Protein AF-A0A3L7DX73-F1 (afdb_monomer)

Foldseek 3Di:
DDPDPDPPPPPPVPPPPPDPDDPPPPPPPPDDDPDDDPDDPPPPPVPCCVVPQQDKDKDWADDPPDPDIDIDIDGNVVVVVVVVVVVVVVVVVVVVVVVVVVPDDDD

Sequence (107 aa):
MNSRLNIATAAIFCLVLAGCASNQGSNEVAADNAAESTAAAAEQVAVNDRDDPNAIRCKRYAQTGSRLGKKVCKTNAQWDELARAAKEATDTIQREALQGRGEVGGS

Radius of gyration: 31.51 Å; Cα contacts (8 Å, |Δi|>4): 43; chains: 1; bounding box: 87×19×88 Å

Solvent-accessible surface area (backbone atoms only — not comparable to full-atom values): 7507 Å² total; per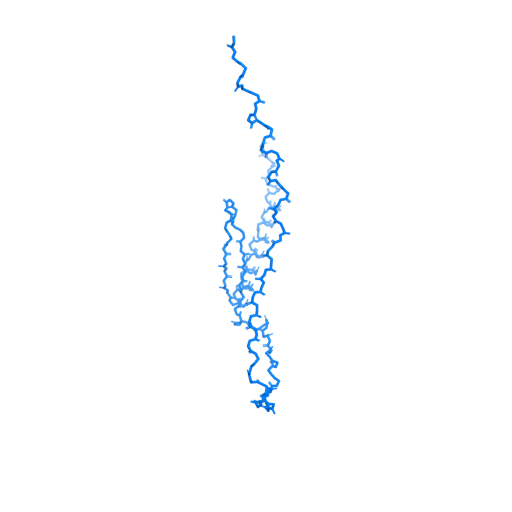-residue (Å²): 141,84,94,79,89,80,72,79,77,73,71,72,79,74,76,84,80,84,85,89,85,83,87,77,80,84,76,81,75,78,85,77,84,94,72,89,81,96,73,79,87,66,85,73,74,71,72,73,55,80,80,38,53,76,39,76,47,72,49,77,42,81,41,90,99,49,97,61,65,49,77,48,72,41,30,42,51,58,50,52,50,52,52,51,53,53,48,54,54,49,54,49,54,54,53,50,58,62,57,62,72,72,76,82,84,85,131

Secondary structure (DSSP, 8-state):
----SSSTTSSSTTSSS-----------------SS--S----------TT-TT-EEEEEEPPTT-SSPEEEEEEHHHHHHHHHHHHHHHHHHHHHHHHGGGS----

Nearest PDB structures (foldseek):
  5dym-assembly1_A-2  TM=4.399E-01  e=3.291E+00  Clostridioides difficile R20291
  2dqr-assembly1_B  TM=4.682E-01  e=6.839E+00  Bacillus subtilis

Mean predicted aligned error: 20.06 Å

Organism: NCBI:txid2283635

Structure (mmCIF, N/CA/C/O backbone):
data_AF-A0A3L7DX73-F1
#
_entry.id   AF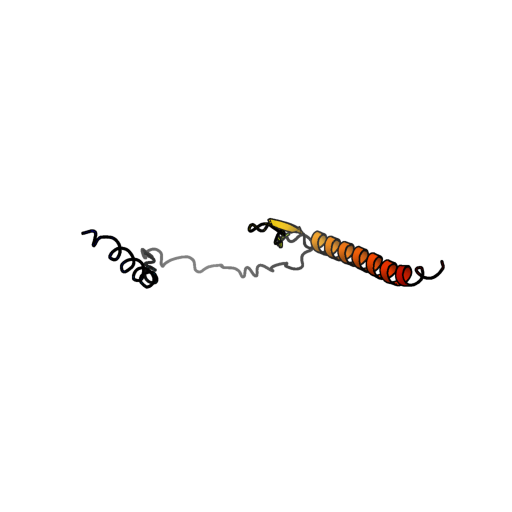-A0A3L7DX73-F1
#
loop_
_atom_site.group_PDB
_atom_site.id
_atom_site.type_symbol
_atom_site.label_atom_id
_atom_site.label_alt_id
_atom_site.label_comp_id
_atom_site.label_asym_id
_atom_site.label_entity_id
_atom_site.label_seq_id
_atom_site.pdbx_PDB_ins_code
_atom_site.Cartn_x
_atom_site.Cartn_y
_atom_site.Cartn_z
_atom_site.occupancy
_atom_site.B_iso_or_equiv
_atom_site.auth_seq_id
_atom_site.auth_comp_id
_atom_site.auth_asym_id
_atom_site.auth_atom_id
_atom_site.pdbx_PDB_model_num
ATOM 1 N N . MET A 1 1 ? -69.187 -3.315 -22.519 1.00 51.94 1 MET A N 1
ATOM 2 C CA . MET A 1 1 ? -67.966 -3.524 -23.331 1.00 51.94 1 MET A CA 1
ATOM 3 C C . MET A 1 1 ? -66.799 -2.877 -22.617 1.00 51.94 1 MET A C 1
ATOM 5 O O . MET A 1 1 ? -67.004 -1.770 -22.153 1.00 51.94 1 MET A O 1
ATOM 9 N N . ASN A 1 2 ? -65.657 -3.568 -22.498 1.00 43.88 2 ASN A N 1
ATOM 10 C CA . ASN A 1 2 ? -64.288 -3.014 -22.506 1.00 43.88 2 ASN A CA 1
ATOM 11 C C . ASN A 1 2 ? -63.268 -4.169 -22.396 1.00 43.88 2 ASN A C 1
ATOM 13 O O . ASN A 1 2 ? -62.509 -4.298 -21.441 1.00 43.88 2 ASN A O 1
ATOM 17 N N . SER A 1 3 ? -63.279 -5.036 -23.412 1.00 52.88 3 SER A N 1
ATOM 18 C CA . SER A 1 3 ? -62.342 -6.147 -23.619 1.00 52.88 3 SER A CA 1
ATOM 19 C C . SER A 1 3 ? -61.058 -5.650 -24.298 1.00 52.88 3 SER A C 1
ATOM 21 O O . SER A 1 3 ? -60.880 -5.851 -25.500 1.00 52.88 3 SER A O 1
ATOM 23 N N . ARG A 1 4 ? -60.194 -4.918 -23.579 1.00 54.12 4 ARG A N 1
ATOM 24 C CA . ARG A 1 4 ? -58.984 -4.302 -24.179 1.00 54.12 4 ARG A CA 1
ATOM 25 C C . ARG A 1 4 ? -57.728 -4.272 -23.286 1.00 54.12 4 ARG A C 1
ATOM 27 O O . ARG A 1 4 ? -56.772 -3.609 -23.664 1.00 54.12 4 ARG A O 1
ATOM 34 N N . LEU A 1 5 ? -57.674 -4.982 -22.153 1.00 52.88 5 LEU A N 1
ATOM 35 C CA . LEU A 1 5 ? -56.542 -4.852 -21.211 1.00 52.88 5 LEU A CA 1
ATOM 36 C C . LEU A 1 5 ? -55.838 -6.166 -20.818 1.00 52.88 5 LEU A C 1
ATOM 38 O O . LEU A 1 5 ? -55.301 -6.253 -19.726 1.00 52.88 5 LEU A O 1
ATOM 42 N N . ASN A 1 6 ? -55.823 -7.181 -21.695 1.00 53.00 6 ASN A N 1
ATOM 43 C CA . ASN A 1 6 ? -55.172 -8.483 -21.430 1.00 53.00 6 ASN A CA 1
ATOM 44 C C . ASN A 1 6 ? -54.301 -9.022 -22.589 1.00 53.00 6 ASN A C 1
ATOM 46 O O . ASN A 1 6 ? -53.967 -10.200 -22.605 1.00 53.00 6 ASN A O 1
ATOM 50 N N . ILE A 1 7 ? -53.934 -8.192 -23.576 1.00 56.09 7 ILE A N 1
ATOM 51 C CA . ILE A 1 7 ? -53.143 -8.640 -24.749 1.00 56.09 7 ILE A CA 1
ATOM 52 C C . ILE A 1 7 ? -51.671 -8.179 -24.671 1.00 56.09 7 ILE A C 1
ATOM 54 O O . ILE A 1 7 ? -50.801 -8.775 -25.295 1.00 56.09 7 ILE A O 1
ATOM 58 N N . ALA A 1 8 ? -51.346 -7.167 -23.857 1.00 50.38 8 ALA A N 1
ATOM 59 C CA . ALA A 1 8 ? -49.999 -6.582 -23.822 1.00 50.38 8 ALA A CA 1
ATOM 60 C C . ALA A 1 8 ? -48.983 -7.331 -22.931 1.00 50.38 8 ALA A C 1
ATOM 62 O O . ALA A 1 8 ? -47.784 -7.094 -23.044 1.00 50.38 8 ALA A O 1
ATOM 63 N N . THR A 1 9 ? -49.421 -8.245 -22.061 1.00 55.06 9 THR A N 1
ATOM 64 C CA . THR A 1 9 ? -48.538 -8.940 -21.104 1.00 55.06 9 THR A CA 1
ATOM 65 C C . THR A 1 9 ? -47.917 -10.232 -21.642 1.00 55.06 9 THR A C 1
ATOM 67 O O . THR A 1 9 ? -46.985 -10.748 -21.033 1.00 55.06 9 THR A O 1
ATOM 70 N N . ALA A 1 10 ? -48.356 -10.733 -22.802 1.00 52.22 10 ALA A N 1
ATOM 71 C CA . ALA A 1 10 ? -47.841 -11.979 -23.382 1.00 52.22 10 ALA A CA 1
ATOM 72 C C . ALA A 1 10 ? -46.637 -11.794 -24.332 1.00 52.22 10 ALA A C 1
ATOM 74 O O . ALA A 1 10 ? -45.953 -12.764 -24.640 1.00 52.22 10 ALA A O 1
ATOM 75 N N . ALA A 1 11 ? -46.336 -10.570 -24.782 1.00 54.94 11 ALA A N 1
ATOM 76 C CA . ALA A 1 11 ? -45.279 -10.323 -25.775 1.00 54.94 11 ALA A CA 1
ATOM 77 C C . ALA A 1 11 ? -43.889 -10.027 -25.173 1.00 54.94 11 ALA A C 1
ATOM 79 O O . ALA A 1 11 ? -42.892 -10.029 -25.889 1.00 54.94 11 ALA A O 1
ATOM 80 N N . ILE A 1 12 ? -43.796 -9.786 -23.862 1.00 57.50 12 ILE A N 1
ATOM 81 C CA . ILE A 1 12 ? -42.543 -9.351 -23.214 1.00 57.50 12 ILE A CA 1
ATOM 82 C C . ILE A 1 12 ? -41.695 -10.547 -22.731 1.00 57.50 12 ILE A C 1
ATOM 84 O O . ILE A 1 12 ? -40.506 -10.403 -22.466 1.00 57.50 12 ILE A O 1
ATOM 88 N N . PHE A 1 13 ? -42.254 -11.762 -22.706 1.00 52.62 13 PHE A N 1
ATOM 89 C CA . PHE A 1 13 ? -41.556 -12.957 -22.211 1.00 52.62 13 PHE A CA 1
ATOM 90 C C . PHE A 1 13 ? -40.695 -13.689 -23.269 1.00 52.62 13 PHE A C 1
ATOM 92 O O . PHE A 1 13 ? -39.977 -14.624 -22.931 1.00 52.62 13 PHE A O 1
ATOM 99 N N . CYS A 1 14 ? -40.695 -13.258 -24.538 1.00 54.41 14 CYS A N 1
ATOM 100 C CA . CYS A 1 14 ? -39.943 -13.918 -25.623 1.00 54.41 14 CYS A CA 1
ATOM 101 C C . CYS A 1 14 ? -38.615 -13.241 -26.025 1.00 54.41 14 CYS A C 1
ATOM 103 O O . CYS A 1 14 ? -37.961 -13.710 -26.951 1.00 54.41 14 CYS A O 1
ATOM 105 N N . LEU A 1 15 ? -38.172 -12.178 -25.344 1.00 54.84 15 LEU A N 1
ATOM 106 C CA . LEU A 1 15 ? -36.960 -11.420 -25.718 1.00 54.84 15 LEU A CA 1
ATOM 107 C C . LEU A 1 15 ? -35.672 -11.823 -24.968 1.00 54.84 15 LEU A C 1
ATOM 109 O O . LEU A 1 15 ? -34.654 -11.153 -25.104 1.00 54.84 15 LEU A O 1
ATOM 113 N N . VAL A 1 16 ? -35.678 -12.919 -24.199 1.00 60.94 16 VAL A N 1
ATOM 114 C CA . VAL A 1 16 ? -34.554 -13.300 -23.308 1.00 60.94 16 VAL A CA 1
ATOM 115 C C . VAL A 1 16 ? -33.648 -14.414 -23.882 1.00 60.94 16 VAL A C 1
ATOM 117 O O . VAL A 1 16 ? -32.687 -14.815 -23.239 1.00 60.94 16 VAL A O 1
ATOM 120 N N . LEU A 1 17 ? -33.869 -14.895 -25.115 1.00 59.94 17 LEU A N 1
ATOM 121 C CA . LEU A 1 17 ? -33.126 -16.048 -25.675 1.00 59.94 17 LEU A CA 1
ATOM 122 C C . LEU A 1 17 ? -32.321 -15.784 -26.966 1.00 59.94 17 LEU A C 1
ATOM 124 O O . LEU A 1 17 ? -31.799 -16.728 -27.551 1.00 59.94 17 LEU A O 1
ATOM 128 N N . ALA A 1 18 ? -32.150 -14.533 -27.406 1.00 61.28 18 ALA A N 1
ATOM 129 C CA . ALA A 1 18 ? -31.432 -14.217 -28.650 1.00 61.28 18 ALA A CA 1
ATOM 130 C C . ALA A 1 18 ? -30.292 -13.209 -28.424 1.00 61.28 18 ALA A C 1
ATOM 132 O O . ALA A 1 18 ? -30.438 -12.020 -28.690 1.00 61.28 18 ALA A O 1
ATOM 133 N N . GLY A 1 19 ? -29.147 -13.681 -27.915 1.00 52.69 19 GLY A N 1
ATOM 134 C CA . GLY A 1 19 ? -28.007 -12.796 -27.648 1.00 52.69 19 GLY A CA 1
ATOM 135 C C . GLY A 1 19 ? -26.663 -13.464 -27.349 1.00 52.69 19 GLY A C 1
ATOM 136 O O . GLY A 1 19 ? -25.875 -12.904 -26.599 1.00 52.69 19 GLY A O 1
ATOM 137 N N . CYS A 1 20 ? -26.377 -14.646 -27.900 1.00 51.19 20 CYS A N 1
ATOM 138 C CA . CYS A 1 20 ? -25.025 -15.226 -27.928 1.00 51.19 20 CYS A CA 1
ATOM 139 C C . CYS A 1 20 ? -24.719 -15.765 -29.330 1.00 51.19 20 CYS A C 1
ATOM 141 O O . CYS A 1 20 ? -24.713 -16.969 -29.542 1.00 51.19 20 CYS A O 1
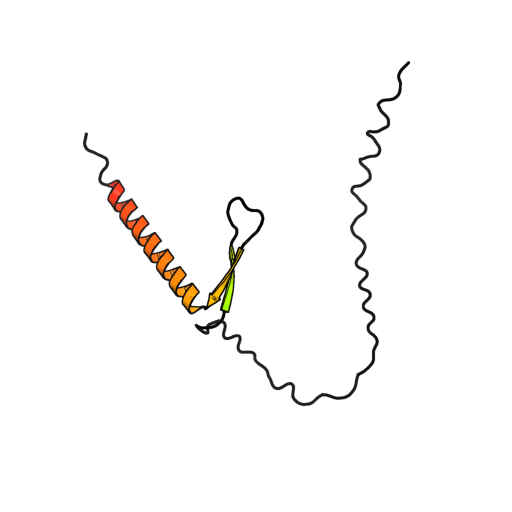ATOM 143 N N . ALA A 1 21 ? -24.501 -14.866 -30.293 1.00 49.97 21 ALA A N 1
ATOM 144 C CA . ALA A 1 21 ? -23.786 -15.156 -31.538 1.00 49.97 21 ALA A CA 1
ATOM 145 C C . ALA A 1 21 ? -23.500 -13.847 -32.284 1.00 49.97 21 ALA A C 1
ATOM 147 O O . ALA A 1 21 ? -24.343 -13.366 -33.033 1.00 49.97 21 ALA A O 1
ATOM 148 N N . SER A 1 22 ? -22.322 -13.260 -32.065 1.00 56.06 22 SER A N 1
ATOM 149 C CA . SER A 1 22 ? -21.624 -12.395 -33.032 1.00 56.06 22 SER A CA 1
ATOM 150 C C . SER A 1 22 ? -20.196 -12.171 -32.542 1.00 56.06 22 SER A C 1
ATOM 152 O O . SER A 1 22 ? -19.844 -11.117 -32.026 1.00 56.06 22 SER A O 1
ATOM 154 N N . ASN A 1 23 ? -19.380 -13.215 -32.668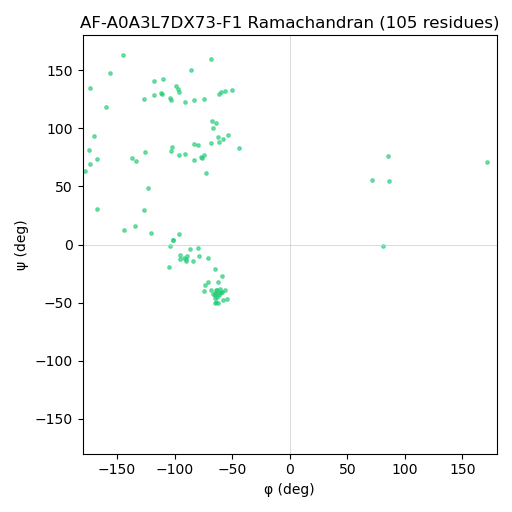 1.00 55.72 23 ASN A N 1
ATOM 155 C CA . ASN A 1 23 ? -17.930 -13.089 -32.714 1.00 55.72 23 ASN A CA 1
ATOM 156 C C . ASN A 1 23 ? -17.540 -13.261 -34.190 1.00 55.72 23 ASN A C 1
ATOM 158 O O . ASN A 1 23 ? -17.227 -14.363 -34.630 1.00 55.72 23 ASN A O 1
ATOM 162 N N . GLN A 1 24 ? -17.689 -12.197 -34.984 1.00 50.91 24 GLN A N 1
ATOM 163 C CA . GLN A 1 24 ? -17.095 -12.100 -36.319 1.00 50.91 24 GLN A CA 1
ATOM 164 C C . GLN A 1 24 ? -15.874 -11.200 -36.191 1.00 50.91 24 GLN A C 1
ATOM 166 O O . GLN A 1 24 ? -15.930 -9.988 -36.378 1.00 50.91 24 GLN A O 1
ATOM 171 N N . GLY A 1 25 ? -14.773 -11.829 -35.784 1.00 44.50 25 GLY A N 1
ATOM 172 C CA . GLY A 1 25 ? -13.444 -11.292 -35.997 1.00 44.50 25 GLY A CA 1
ATOM 173 C C . GLY A 1 25 ? -13.162 -11.296 -37.492 1.00 44.50 25 GLY A C 1
ATOM 174 O O . GLY A 1 25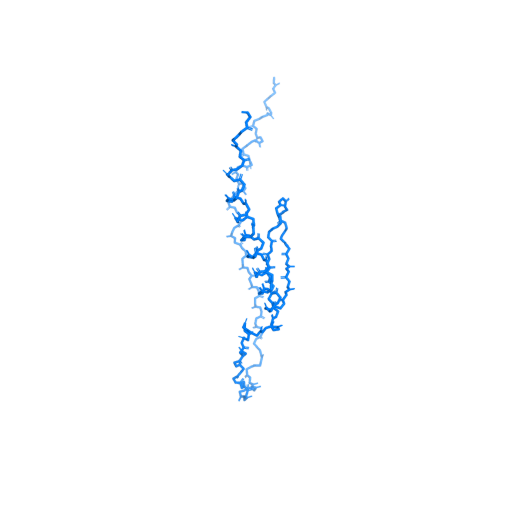 ? -12.810 -12.330 -38.057 1.00 44.50 25 GLY A O 1
ATOM 175 N N . SER A 1 26 ? -13.3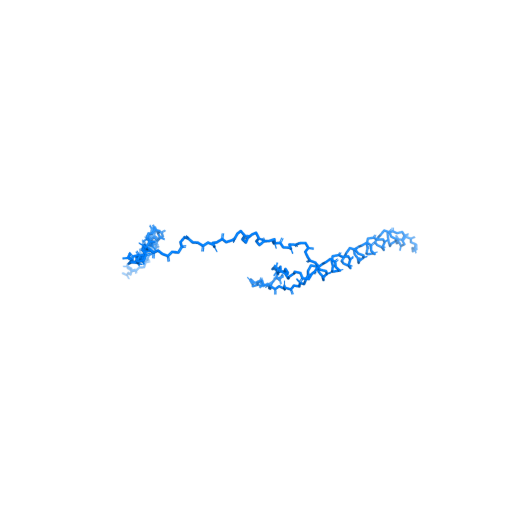13 -10.138 -38.123 1.00 44.03 26 SER A N 1
ATOM 176 C CA . SER A 1 26 ? -12.738 -9.855 -39.434 1.00 44.03 26 SER A CA 1
ATOM 177 C C . SER A 1 26 ? -11.237 -9.644 -39.250 1.00 44.03 26 SER A C 1
ATOM 179 O O . SER A 1 26 ? -10.748 -8.522 -39.180 1.00 44.03 26 SER A O 1
ATOM 181 N N . ASN A 1 27 ? -10.511 -10.748 -39.084 1.00 42.78 27 ASN A N 1
ATOM 182 C CA . ASN A 1 27 ? -9.069 -10.773 -39.271 1.00 42.78 27 ASN A CA 1
ATOM 183 C C . ASN A 1 27 ? -8.828 -10.868 -40.785 1.00 42.78 27 ASN A C 1
ATOM 185 O O . ASN A 1 27 ? -8.699 -11.956 -41.344 1.00 42.78 27 ASN A O 1
ATOM 189 N N . GLU A 1 28 ? -8.815 -9.718 -41.458 1.00 44.31 28 GLU A N 1
ATOM 190 C CA . GLU A 1 28 ? -8.165 -9.576 -42.760 1.00 44.31 28 GLU A CA 1
ATOM 191 C C . GLU A 1 28 ? -6.657 -9.703 -42.536 1.00 44.31 28 GLU A C 1
ATOM 193 O O . GLU A 1 28 ? -5.943 -8.732 -42.296 1.00 44.31 28 GLU A O 1
ATOM 198 N N . VAL A 1 29 ? -6.170 -10.943 -42.565 1.00 39.59 29 VAL A N 1
ATOM 199 C CA . VAL A 1 29 ? -4.744 -11.226 -42.692 1.00 39.59 29 VAL A CA 1
ATOM 200 C C . VAL A 1 29 ? -4.426 -11.148 -44.179 1.00 39.59 29 VAL A C 1
ATOM 202 O O . VAL A 1 29 ? -4.481 -12.143 -44.901 1.00 39.59 29 VAL A O 1
ATOM 205 N N . ALA A 1 30 ? -4.134 -9.935 -44.643 1.00 47.28 30 ALA A N 1
ATOM 206 C CA . ALA A 1 30 ? -3.367 -9.755 -45.862 1.00 47.28 30 ALA A CA 1
ATOM 207 C C . ALA A 1 30 ? -1.974 -10.342 -45.606 1.00 47.28 30 ALA A C 1
ATOM 209 O O . ALA A 1 30 ? -1.164 -9.791 -44.860 1.00 47.28 30 ALA A O 1
ATOM 210 N N . ALA A 1 31 ? -1.755 -11.523 -46.173 1.00 47.53 31 ALA A N 1
ATOM 211 C CA . ALA A 1 31 ? -0.456 -12.145 -46.285 1.00 47.53 31 ALA A CA 1
ATOM 212 C C . ALA A 1 31 ? 0.399 -11.318 -47.249 1.00 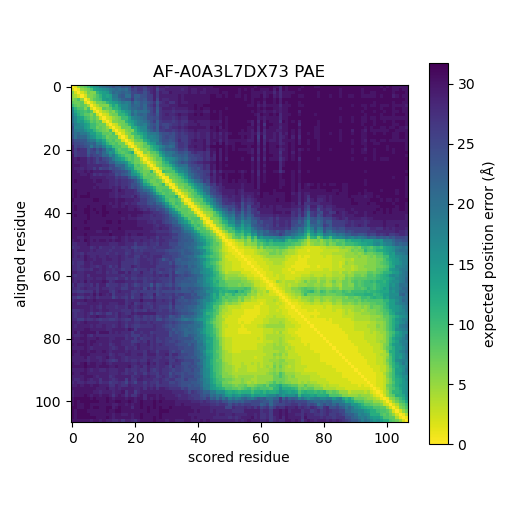47.53 31 ALA A C 1
ATOM 214 O O . ALA A 1 31 ? 0.176 -11.368 -48.452 1.00 47.53 31 ALA A O 1
ATOM 215 N N . ASP A 1 32 ? 1.368 -10.581 -46.715 1.00 44.12 32 ASP A N 1
ATOM 216 C CA . ASP A 1 32 ? 2.613 -10.285 -47.417 1.00 44.12 32 ASP A CA 1
ATOM 217 C C . ASP A 1 32 ? 3.710 -9.967 -46.389 1.00 44.12 32 ASP A C 1
ATOM 219 O O . ASP A 1 32 ? 3.424 -9.406 -45.330 1.00 44.12 32 ASP A O 1
ATOM 223 N N . ASN A 1 33 ? 4.958 -10.311 -46.711 1.00 46.69 33 ASN A N 1
ATOM 224 C CA . ASN A 1 33 ? 6.164 -10.336 -45.861 1.00 46.69 33 ASN A CA 1
ATOM 225 C C . ASN A 1 33 ? 6.409 -11.626 -45.055 1.00 46.69 33 ASN A C 1
ATOM 227 O O . ASN A 1 33 ? 6.666 -11.614 -43.852 1.00 46.69 33 ASN A O 1
ATOM 231 N N . ALA A 1 34 ? 6.434 -12.753 -45.766 1.00 49.19 34 ALA A N 1
ATOM 232 C CA . ALA A 1 34 ? 7.264 -13.896 -45.396 1.00 49.19 34 ALA A CA 1
ATOM 233 C C . ALA A 1 34 ? 8.578 -13.852 -46.194 1.00 49.19 34 ALA A C 1
ATOM 235 O O . ALA A 1 34 ? 8.730 -14.578 -47.168 1.00 49.19 34 ALA A O 1
ATOM 236 N N . ALA A 1 35 ? 9.510 -12.987 -45.795 1.00 49.69 35 ALA A N 1
ATOM 237 C CA . ALA A 1 35 ? 10.944 -13.156 -46.028 1.00 49.69 35 ALA A CA 1
ATOM 238 C C . ALA A 1 35 ? 11.704 -12.045 -45.295 1.00 49.69 35 ALA A C 1
ATOM 240 O O . ALA A 1 35 ? 11.356 -10.879 -45.413 1.00 49.69 35 ALA A O 1
ATOM 241 N N . GLU A 1 36 ? 12.773 -12.436 -44.602 1.00 44.62 36 GLU A N 1
ATOM 242 C CA . GLU A 1 36 ? 13.843 -11.553 -44.122 1.00 44.62 36 GLU A CA 1
ATOM 243 C C . GLU A 1 36 ? 13.626 -10.852 -42.769 1.00 44.62 36 GLU A C 1
ATOM 245 O O . GLU A 1 36 ? 13.395 -9.655 -42.678 1.00 44.62 36 GLU A O 1
ATOM 250 N N . SER A 1 37 ? 13.778 -11.618 -41.681 1.00 45.19 37 SER A N 1
ATOM 251 C CA . SER A 1 37 ? 14.728 -11.269 -40.605 1.00 45.19 37 SER A CA 1
ATOM 252 C C . SER A 1 37 ? 14.816 -12.402 -39.573 1.00 45.19 37 SER A C 1
ATOM 254 O O . SER A 1 37 ? 14.355 -12.311 -38.437 1.00 45.19 37 SER A O 1
ATOM 256 N N . THR A 1 38 ? 15.406 -13.527 -39.973 1.00 54.59 38 THR A N 1
ATOM 257 C CA . THR A 1 38 ? 15.994 -14.493 -39.035 1.00 54.59 38 THR A CA 1
ATOM 258 C C . THR A 1 38 ? 17.457 -14.131 -38.827 1.00 54.59 38 THR A C 1
ATOM 260 O O . THR A 1 38 ? 18.342 -14.753 -39.405 1.00 54.59 38 THR A O 1
ATOM 263 N N . ALA A 1 39 ? 17.714 -13.108 -38.015 1.00 49.06 39 ALA A N 1
ATOM 264 C CA . ALA A 1 39 ? 19.003 -12.915 -37.360 1.00 49.06 39 ALA A CA 1
ATOM 265 C C . ALA A 1 39 ? 18.826 -11.995 -36.144 1.00 49.06 39 ALA A C 1
ATOM 267 O O . ALA A 1 39 ? 18.457 -10.835 -36.279 1.00 49.06 39 ALA A O 1
ATOM 268 N N . ALA A 1 40 ? 19.132 -12.535 -34.963 1.00 49.62 40 ALA A N 1
ATOM 269 C CA . ALA A 1 40 ? 19.266 -11.817 -33.696 1.00 49.62 40 ALA A CA 1
ATOM 270 C C . ALA A 1 40 ? 17.975 -11.287 -33.037 1.00 49.62 40 ALA A C 1
ATOM 272 O O . ALA A 1 40 ? 17.916 -10.147 -32.585 1.00 49.62 40 ALA A O 1
ATOM 273 N N . ALA A 1 41 ? 17.002 -12.169 -32.791 1.00 48.09 41 ALA A N 1
ATOM 274 C CA . ALA A 1 41 ? 16.265 -12.079 -31.529 1.00 48.09 41 ALA A CA 1
ATOM 275 C C . ALA A 1 41 ? 17.176 -12.652 -30.435 1.00 48.09 41 ALA A C 1
ATOM 277 O O . ALA A 1 41 ? 17.045 -13.802 -30.023 1.00 48.09 41 ALA A O 1
ATOM 278 N N . ALA A 1 42 ? 18.187 -11.862 -30.059 1.00 50.62 42 ALA A N 1
ATOM 279 C CA . ALA A 1 42 ? 18.947 -12.098 -28.849 1.00 50.62 42 ALA A CA 1
ATOM 280 C C . ALA A 1 42 ? 17.950 -12.291 -27.709 1.00 50.62 42 ALA A C 1
ATOM 282 O O . ALA A 1 42 ? 16.985 -11.536 -27.584 1.00 50.62 42 ALA A O 1
ATOM 283 N N . GLU A 1 43 ? 18.202 -13.334 -26.937 1.00 54.31 43 GLU A N 1
ATOM 284 C CA . GLU A 1 43 ? 17.550 -13.717 -25.702 1.00 54.31 43 GLU A CA 1
ATOM 285 C C . GLU A 1 43 ? 17.342 -12.501 -24.781 1.00 54.31 43 GLU A C 1
ATOM 287 O O . GLU A 1 43 ? 18.124 -12.228 -23.874 1.00 54.31 43 GLU A O 1
ATOM 292 N N . GLN A 1 44 ? 16.274 -11.735 -25.008 1.00 53.22 44 GLN A N 1
ATOM 293 C CA . GLN A 1 44 ? 15.736 -10.825 -24.016 1.00 53.22 44 GLN A CA 1
ATOM 294 C C . GLN A 1 44 ? 14.972 -11.692 -23.026 1.00 53.22 44 GLN A C 1
ATOM 296 O O . GLN A 1 44 ? 13.741 -11.715 -22.993 1.00 53.22 44 GLN A O 1
ATOM 301 N N . VAL A 1 45 ? 15.721 -12.392 -22.172 1.00 53.16 45 VAL A N 1
ATOM 302 C CA . VAL A 1 45 ? 15.246 -12.609 -20.812 1.00 53.16 45 VAL A CA 1
ATOM 303 C C . VAL A 1 45 ? 15.127 -11.203 -20.244 1.00 53.16 45 VAL A C 1
ATOM 305 O O . VAL A 1 45 ? 16.072 -10.645 -19.693 1.00 53.16 45 VAL A O 1
ATOM 308 N N . ALA A 1 46 ? 13.963 -10.587 -20.450 1.00 55.47 46 ALA A N 1
ATOM 309 C CA . ALA A 1 46 ? 13.489 -9.552 -19.568 1.00 55.47 46 ALA A CA 1
ATOM 310 C C . ALA A 1 46 ? 13.446 -10.235 -18.206 1.00 55.47 46 ALA A C 1
ATOM 312 O O . ALA A 1 46 ? 12.468 -10.908 -17.867 1.00 55.47 46 ALA A O 1
ATOM 313 N N . VAL A 1 47 ? 14.562 -10.139 -17.478 1.00 56.88 47 VAL A N 1
ATOM 314 C CA . VAL A 1 47 ? 14.605 -10.330 -16.042 1.00 56.88 47 VAL A CA 1
ATOM 315 C C . VAL A 1 47 ? 13.547 -9.355 -15.570 1.00 56.88 47 VAL A C 1
ATOM 317 O O . VAL A 1 47 ? 13.755 -8.146 -15.526 1.00 56.88 47 VAL A O 1
ATOM 320 N N . ASN A 1 48 ? 12.329 -9.868 -15.398 1.00 59.41 48 ASN A N 1
ATOM 321 C CA . ASN A 1 48 ? 11.293 -9.173 -14.681 1.00 59.41 48 ASN A CA 1
ATOM 322 C C . ASN A 1 48 ? 11.905 -9.080 -13.303 1.00 59.41 48 ASN A C 1
ATOM 324 O O . ASN A 1 48 ? 11.819 -10.037 -12.534 1.00 59.41 48 ASN A O 1
ATOM 328 N N . ASP A 1 49 ? 12.590 -7.969 -13.055 1.00 67.56 49 ASP A N 1
ATOM 329 C CA . ASP A 1 49 ? 13.212 -7.634 -11.789 1.00 67.56 49 ASP A CA 1
ATOM 330 C C . ASP A 1 49 ? 12.073 -7.276 -10.836 1.00 67.56 49 ASP A C 1
ATOM 332 O O . ASP A 1 49 ? 11.822 -6.146 -10.428 1.00 67.56 49 ASP A O 1
ATOM 336 N N . ARG A 1 50 ? 11.218 -8.276 -10.625 1.00 69.38 50 ARG A N 1
ATOM 337 C CA . ARG A 1 50 ? 9.953 -8.191 -9.916 1.00 69.38 50 ARG A CA 1
ATOM 338 C C . ARG A 1 50 ? 10.209 -7.859 -8.455 1.00 69.38 50 ARG A C 1
ATOM 340 O O . ARG A 1 50 ? 9.301 -7.338 -7.800 1.00 69.38 50 ARG A O 1
ATOM 347 N N . ASP A 1 51 ? 11.430 -8.148 -8.023 1.00 79.19 51 ASP A N 1
ATOM 348 C CA . ASP A 1 51 ? 11.987 -7.959 -6.703 1.00 79.19 51 ASP A CA 1
ATOM 349 C C . ASP A 1 51 ? 12.935 -6.740 -6.648 1.00 79.19 51 ASP A C 1
ATOM 351 O O . ASP A 1 51 ? 13.398 -6.400 -5.562 1.00 79.19 51 ASP A O 1
ATOM 355 N N . ASP A 1 52 ? 13.165 -6.018 -7.759 1.00 88.94 52 ASP A N 1
ATOM 356 C CA . ASP A 1 52 ? 13.928 -4.764 -7.728 1.00 88.94 52 ASP A CA 1
ATOM 357 C C . ASP A 1 52 ? 13.204 -3.733 -6.842 1.00 88.94 52 ASP A C 1
ATOM 359 O O . ASP A 1 52 ? 12.004 -3.488 -7.027 1.00 88.94 52 ASP A O 1
ATOM 363 N N . PRO A 1 53 ? 13.891 -3.089 -5.884 1.00 88.12 53 PRO A N 1
ATOM 364 C CA . PRO A 1 53 ? 13.269 -2.136 -4.967 1.00 88.12 53 PRO A CA 1
ATOM 365 C C . PRO A 1 53 ? 12.605 -0.939 -5.664 1.00 88.12 53 PRO A C 1
ATOM 367 O O . PRO A 1 53 ? 11.658 -0.354 -5.124 1.00 88.12 53 PRO A O 1
ATOM 370 N N . ASN A 1 54 ? 13.083 -0.572 -6.854 1.00 92.12 54 ASN A N 1
ATOM 371 C CA . ASN A 1 54 ? 12.619 0.570 -7.635 1.00 92.12 54 ASN A CA 1
ATOM 372 C C . ASN A 1 54 ? 11.564 0.182 -8.682 1.00 92.12 54 ASN A C 1
ATOM 374 O O . ASN A 1 54 ? 10.906 1.069 -9.235 1.00 92.12 54 ASN A O 1
ATOM 378 N N . ALA A 1 55 ? 11.324 -1.113 -8.909 1.00 92.06 55 ALA A N 1
ATOM 379 C CA . ALA A 1 55 ? 10.284 -1.579 -9.811 1.00 92.06 55 ALA A CA 1
ATOM 380 C C . ALA A 1 55 ? 8.900 -1.094 -9.358 1.00 92.06 55 ALA A C 1
ATOM 382 O O . ALA A 1 55 ? 8.494 -1.221 -8.197 1.00 92.06 55 ALA A O 1
ATOM 383 N N . ILE A 1 56 ? 8.144 -0.527 -10.301 1.00 93.62 56 ILE A N 1
ATOM 384 C CA . ILE A 1 56 ? 6.812 0.017 -10.040 1.00 93.62 56 ILE A CA 1
ATOM 385 C C . ILE A 1 56 ? 5.772 -1.102 -10.074 1.00 93.62 56 ILE A C 1
ATOM 387 O O . ILE A 1 56 ? 5.577 -1.782 -11.081 1.00 93.62 56 ILE A O 1
ATOM 391 N N . ARG A 1 57 ? 5.012 -1.233 -8.985 1.00 92.50 57 ARG A N 1
ATOM 392 C CA . ARG A 1 57 ? 3.868 -2.140 -8.871 1.00 92.50 57 ARG A CA 1
ATOM 393 C C . ARG A 1 57 ? 2.590 -1.361 -8.629 1.00 92.50 57 ARG A C 1
ATOM 395 O O . ARG A 1 57 ? 2.488 -0.550 -7.708 1.00 92.50 57 ARG A O 1
ATOM 402 N N . CYS A 1 58 ? 1.585 -1.648 -9.448 1.00 95.25 58 CYS A N 1
ATOM 403 C CA . CYS A 1 58 ? 0.265 -1.052 -9.328 1.00 95.25 58 CYS A CA 1
ATOM 404 C C . CYS A 1 58 ? -0.728 -2.025 -8.696 1.00 95.25 58 CYS A C 1
ATOM 406 O O . CYS A 1 58 ? -0.960 -3.105 -9.235 1.00 95.25 58 CYS A O 1
ATOM 408 N N . LYS A 1 59 ? -1.368 -1.614 -7.602 1.00 93.38 59 LYS A N 1
ATOM 409 C CA . LYS A 1 59 ? -2.443 -2.358 -6.935 1.00 93.38 59 LYS A CA 1
ATOM 410 C C . LYS A 1 59 ? -3.772 -1.627 -7.137 1.00 93.38 59 LYS A C 1
ATOM 412 O O . LYS A 1 59 ? -3.810 -0.394 -7.162 1.00 93.38 59 LYS A O 1
ATOM 417 N N . ARG A 1 60 ? -4.863 -2.374 -7.330 1.00 94.00 60 ARG A N 1
ATOM 418 C CA . ARG A 1 60 ? -6.222 -1.811 -7.346 1.00 94.00 60 ARG A CA 1
ATOM 419 C C . ARG A 1 60 ? -6.861 -1.996 -5.977 1.00 94.00 60 ARG A C 1
ATOM 421 O O . ARG A 1 60 ? -6.822 -3.090 -5.428 1.00 94.00 60 ARG A O 1
ATOM 428 N N . TYR A 1 61 ? -7.470 -0.933 -5.477 1.00 93.00 61 TYR A N 1
ATOM 429 C CA . TYR A 1 61 ? -8.206 -0.909 -4.224 1.00 93.00 61 TYR A CA 1
ATOM 430 C C . TYR A 1 61 ? -9.687 -0.721 -4.514 1.00 93.00 61 TYR A C 1
ATOM 432 O O . TYR A 1 61 ? -10.074 0.182 -5.264 1.00 93.00 61 TYR A O 1
ATOM 440 N N . ALA A 1 62 ? -10.509 -1.577 -3.916 1.00 93.00 62 ALA A N 1
ATOM 441 C CA . ALA A 1 62 ? -11.940 -1.351 -3.848 1.00 93.00 62 ALA A CA 1
ATOM 442 C C . ALA A 1 62 ? -12.200 -0.263 -2.802 1.00 93.00 62 ALA A C 1
ATOM 444 O O . ALA A 1 62 ? -11.740 -0.369 -1.667 1.00 93.00 62 ALA A O 1
ATOM 445 N N . GLN A 1 63 ? -12.900 0.797 -3.196 1.00 91.69 63 GLN A N 1
ATOM 446 C CA . GLN A 1 63 ? -13.346 1.822 -2.263 1.00 91.69 63 GLN A CA 1
ATOM 447 C C . GLN A 1 63 ? -14.737 1.439 -1.754 1.00 91.69 63 GLN A C 1
ATOM 449 O O . GLN A 1 63 ? -15.661 1.266 -2.549 1.00 91.69 63 GLN A O 1
ATOM 454 N N . THR A 1 64 ? -14.896 1.309 -0.438 1.00 93.44 64 THR A N 1
ATOM 455 C CA . THR A 1 64 ? -16.193 1.011 0.182 1.00 93.44 64 THR A CA 1
ATOM 456 C C . THR A 1 64 ? -17.235 2.054 -0.228 1.00 93.44 64 THR A C 1
ATOM 458 O O . THR A 1 64 ? -16.965 3.252 -0.180 1.00 93.44 64 THR A O 1
ATOM 461 N N . GLY A 1 65 ? -18.418 1.603 -0.655 1.00 92.81 65 GLY A N 1
ATOM 462 C CA . GLY A 1 65 ? -19.513 2.481 -1.092 1.00 92.81 65 GLY A CA 1
ATOM 463 C C . GLY A 1 65 ? -19.406 3.002 -2.531 1.00 92.81 65 GLY A C 1
ATOM 464 O O . GLY A 1 65 ? -20.319 3.679 -2.994 1.00 92.81 65 GLY A O 1
ATOM 465 N N . SER A 1 66 ? -18.342 2.665 -3.265 1.00 90.31 66 SER A N 1
ATOM 466 C CA . SER A 1 66 ? -18.184 3.011 -4.680 1.00 90.31 66 SER A CA 1
ATOM 467 C C . SER A 1 66 ? -18.106 1.756 -5.545 1.00 90.31 66 SER A C 1
ATOM 469 O O . SER A 1 66 ? -17.458 0.773 -5.195 1.00 90.31 66 SER A O 1
ATOM 471 N N . ARG A 1 67 ? -18.737 1.798 -6.724 1.00 87.69 67 ARG A N 1
ATOM 472 C CA . ARG A 1 67 ? -18.600 0.746 -7.750 1.00 87.69 67 ARG A CA 1
ATOM 473 C C . ARG A 1 67 ? -17.295 0.871 -8.542 1.00 87.69 67 ARG A C 1
ATOM 475 O O . ARG A 1 67 ? -16.969 -0.018 -9.324 1.00 87.69 67 ARG A O 1
ATOM 482 N N . LEU A 1 68 ? -16.563 1.973 -8.365 1.00 90.25 68 LEU A N 1
ATOM 483 C CA . LEU A 1 68 ? -15.315 2.253 -9.064 1.00 90.25 68 LEU A CA 1
ATOM 484 C C . LEU A 1 68 ? -14.125 2.017 -8.130 1.00 90.25 68 LEU A C 1
ATOM 486 O O . LEU A 1 68 ? -14.045 2.581 -7.040 1.00 90.25 68 LEU A O 1
ATOM 490 N N . GLY A 1 69 ? -13.184 1.185 -8.576 1.00 91.19 69 GLY A N 1
ATOM 491 C CA . GLY A 1 69 ? -11.923 0.948 -7.876 1.00 91.19 69 GLY A CA 1
ATOM 492 C C . GLY A 1 69 ? -10.855 1.982 -8.237 1.00 91.19 69 GLY A C 1
ATOM 493 O O . GLY A 1 69 ? -10.804 2.470 -9.367 1.00 91.19 69 GLY A O 1
ATOM 494 N N . LYS A 1 70 ? -9.947 2.267 -7.301 1.00 93.56 70 LYS A N 1
ATOM 495 C CA . LYS A 1 70 ? -8.793 3.152 -7.519 1.00 93.56 70 LYS A CA 1
ATOM 496 C C . LYS A 1 70 ? -7.536 2.330 -7.796 1.00 93.56 70 LYS A C 1
ATOM 498 O O . LYS A 1 70 ? -7.268 1.354 -7.102 1.00 93.56 70 LYS A O 1
ATOM 503 N N . LYS A 1 71 ? -6.731 2.735 -8.781 1.00 94.75 71 LYS A N 1
ATOM 504 C CA . LYS A 1 71 ? -5.398 2.162 -9.038 1.00 94.75 71 LYS A CA 1
ATOM 505 C C . LYS A 1 71 ? -4.335 3.030 -8.366 1.00 94.75 71 LYS A C 1
ATOM 507 O O . LYS A 1 71 ? -4.345 4.246 -8.532 1.00 94.75 71 LYS A O 1
ATOM 512 N N . VAL A 1 72 ? -3.425 2.411 -7.622 1.00 95.19 72 VAL A N 1
ATOM 513 C CA . VAL A 1 72 ? -2.289 3.083 -6.976 1.00 95.19 72 VAL A CA 1
ATOM 514 C C . VAL A 1 72 ? -1.013 2.370 -7.392 1.00 95.19 72 VAL A C 1
ATOM 516 O O . VAL A 1 72 ? -0.904 1.159 -7.221 1.00 95.19 72 VAL A O 1
ATOM 519 N N . CYS A 1 73 ? -0.065 3.119 -7.946 1.00 95.81 73 CYS A N 1
ATOM 520 C CA . CYS A 1 73 ? 1.238 2.623 -8.377 1.00 95.81 73 CYS A CA 1
ATOM 521 C C . CYS A 1 73 ? 2.322 3.188 -7.464 1.00 95.81 73 CYS A C 1
ATOM 523 O O . CYS A 1 73 ? 2.343 4.393 -7.218 1.00 95.81 73 CYS A O 1
ATOM 525 N N . LYS A 1 74 ? 3.189 2.319 -6.948 1.00 95.06 74 LYS A N 1
ATOM 526 C CA . LYS A 1 74 ? 4.332 2.668 -6.094 1.00 95.06 74 LYS A CA 1
ATOM 527 C C . LYS A 1 74 ? 5.496 1.729 -6.388 1.00 95.06 74 LYS A C 1
ATOM 529 O O . LYS A 1 74 ? 5.273 0.675 -6.984 1.00 95.06 74 LYS A O 1
ATOM 534 N N . THR A 1 75 ? 6.703 2.103 -5.975 1.00 95.88 75 THR A N 1
ATOM 535 C CA . THR A 1 75 ? 7.862 1.200 -6.033 1.00 95.88 75 THR A CA 1
ATOM 536 C C . THR A 1 75 ? 7.703 0.053 -5.032 1.00 95.88 75 THR A C 1
ATOM 538 O O . THR A 1 75 ? 6.939 0.179 -4.069 1.00 95.88 75 THR A O 1
ATOM 541 N N . ASN A 1 76 ? 8.418 -1.053 -5.233 1.00 93.25 76 ASN A N 1
ATOM 542 C CA . ASN A 1 76 ? 8.464 -2.158 -4.271 1.00 93.25 76 ASN A CA 1
ATOM 543 C C . ASN A 1 76 ? 8.887 -1.679 -2.875 1.00 93.25 76 ASN A C 1
ATOM 545 O O . ASN A 1 76 ? 8.157 -1.910 -1.916 1.00 93.25 76 ASN A O 1
ATOM 549 N N . ALA A 1 77 ? 9.948 -0.871 -2.782 1.00 94.81 77 ALA A N 1
ATOM 550 C CA . ALA A 1 77 ? 10.412 -0.313 -1.509 1.00 94.81 77 ALA A CA 1
ATOM 551 C C . ALA A 1 77 ? 9.321 0.485 -0.768 1.00 94.81 77 ALA A C 1
ATOM 553 O O . ALA A 1 77 ? 9.172 0.390 0.448 1.00 94.81 77 ALA A O 1
ATOM 554 N N . GLN A 1 78 ? 8.503 1.250 -1.499 1.00 94.81 78 GLN A N 1
ATOM 555 C CA . GLN A 1 78 ? 7.383 1.984 -0.905 1.00 94.81 78 GLN A CA 1
ATOM 556 C C . GLN A 1 78 ? 6.244 1.065 -0.448 1.00 94.81 78 GLN A C 1
ATOM 558 O O . GLN A 1 78 ? 5.527 1.401 0.496 1.00 94.81 78 GLN A O 1
ATOM 563 N N . TRP A 1 79 ? 6.024 -0.057 -1.135 1.00 95.75 79 TRP A N 1
ATOM 564 C CA . TRP A 1 79 ? 5.037 -1.044 -0.705 1.00 95.75 79 TRP A CA 1
ATOM 565 C C . TRP A 1 79 ? 5.460 -1.749 0.576 1.00 95.75 79 TRP A C 1
ATOM 567 O O . TRP A 1 79 ? 4.605 -1.965 1.436 1.00 95.75 79 TRP A O 1
ATOM 577 N N . ASP A 1 80 ? 6.745 -2.061 0.702 1.00 95.25 80 ASP A N 1
ATOM 578 C CA . ASP A 1 80 ? 7.305 -2.711 1.884 1.00 95.25 80 ASP A CA 1
ATOM 579 C C . ASP A 1 80 ? 7.242 -1.788 3.100 1.00 95.25 80 ASP A C 1
ATOM 581 O O . ASP A 1 80 ? 6.792 -2.204 4.169 1.00 95.25 80 ASP A O 1
ATOM 585 N N . GLU A 1 81 ? 7.574 -0.507 2.918 1.00 96.38 81 GLU A N 1
ATOM 586 C CA . GLU A 1 81 ? 7.421 0.504 3.965 1.00 96.38 81 GLU A CA 1
ATOM 587 C C . GLU A 1 81 ? 5.972 0.598 4.453 1.00 96.38 81 GLU A C 1
ATOM 589 O O . GLU A 1 81 ? 5.699 0.556 5.653 1.00 96.38 81 GLU A O 1
ATOM 594 N N . LEU A 1 82 ? 5.019 0.665 3.517 1.00 95.44 82 LEU A N 1
ATOM 595 C CA . LEU A 1 82 ? 3.601 0.747 3.856 1.00 95.44 82 LEU A CA 1
ATOM 596 C C . LEU A 1 82 ? 3.120 -0.510 4.596 1.00 95.44 82 LEU A C 1
ATOM 598 O O . LEU A 1 82 ? 2.320 -0.406 5.526 1.00 95.44 82 LEU A O 1
ATOM 602 N N . ALA A 1 83 ? 3.597 -1.691 4.195 1.00 94.62 83 ALA A N 1
ATOM 603 C CA . ALA A 1 83 ? 3.275 -2.947 4.863 1.00 94.62 83 ALA A CA 1
ATOM 604 C C . ALA A 1 83 ? 3.832 -2.989 6.293 1.00 94.62 83 ALA A C 1
ATOM 606 O O . ALA A 1 83 ? 3.126 -3.408 7.214 1.00 94.62 83 ALA A O 1
ATOM 607 N N . ARG A 1 84 ? 5.064 -2.508 6.493 1.00 96.75 84 ARG A N 1
ATOM 608 C CA . ARG A 1 84 ? 5.686 -2.408 7.816 1.00 96.75 84 ARG A CA 1
ATOM 609 C C . ARG A 1 84 ? 4.911 -1.460 8.727 1.00 96.75 84 ARG A C 1
ATOM 611 O O . ARG A 1 84 ? 4.536 -1.864 9.824 1.00 96.75 84 ARG A O 1
ATOM 618 N N . ALA A 1 85 ? 4.604 -0.255 8.251 1.00 96.44 85 ALA A N 1
ATOM 619 C CA . ALA A 1 85 ? 3.840 0.731 9.013 1.00 96.44 85 ALA A CA 1
ATOM 620 C C . ALA A 1 85 ? 2.440 0.212 9.394 1.00 96.44 85 ALA A C 1
ATOM 622 O O . ALA A 1 85 ? 1.990 0.388 10.524 1.00 96.44 85 ALA A O 1
ATOM 623 N N . ALA A 1 86 ? 1.758 -0.486 8.477 1.00 93.69 86 ALA A N 1
ATOM 624 C CA . ALA A 1 86 ? 0.454 -1.089 8.755 1.00 93.69 86 ALA A CA 1
ATOM 625 C C . ALA A 1 86 ? 0.528 -2.182 9.836 1.00 93.69 86 ALA A C 1
ATOM 627 O O . ALA A 1 86 ? -0.366 -2.278 10.683 1.00 93.69 86 ALA A O 1
ATOM 628 N N . LYS A 1 87 ? 1.593 -2.993 9.824 1.00 96.00 87 LYS A N 1
ATOM 629 C CA . LYS A 1 87 ? 1.829 -4.010 10.850 1.00 96.00 87 LYS A CA 1
ATOM 630 C C . LYS A 1 87 ? 2.054 -3.374 12.219 1.00 96.00 87 LYS A C 1
ATOM 632 O O . LYS A 1 87 ? 1.371 -3.740 13.164 1.00 96.00 87 LYS A O 1
ATOM 637 N N . GLU A 1 88 ? 2.938 -2.387 12.310 1.00 96.94 88 GLU A N 1
ATOM 638 C CA . GLU A 1 88 ? 3.242 -1.701 13.570 1.00 96.94 88 GLU A CA 1
ATOM 639 C C . GLU A 1 88 ? 2.009 -1.017 14.183 1.00 96.94 88 GLU A C 1
ATOM 641 O O . GLU A 1 88 ? 1.763 -1.124 15.390 1.00 96.94 88 GLU A O 1
ATOM 646 N N . ALA A 1 89 ? 1.191 -0.370 13.348 1.00 95.00 89 ALA A N 1
ATOM 647 C CA . ALA A 1 89 ? -0.072 0.217 13.783 1.00 95.00 89 ALA A CA 1
ATOM 648 C C . ALA A 1 89 ? -1.029 -0.851 14.339 1.00 95.00 89 ALA A C 1
ATOM 650 O O . ALA A 1 89 ? -1.629 -0.661 15.396 1.00 95.00 89 ALA A O 1
ATOM 651 N N . THR A 1 90 ? -1.135 -1.998 13.660 1.00 95.31 90 THR A N 1
ATOM 652 C CA . THR A 1 90 ? -1.978 -3.118 14.108 1.00 95.31 90 THR A CA 1
ATOM 653 C C . THR A 1 90 ? -1.475 -3.703 15.427 1.00 95.31 90 THR A C 1
ATOM 655 O O . THR A 1 90 ? -2.269 -3.896 16.346 1.00 95.31 90 THR A O 1
ATOM 658 N N . ASP A 1 91 ? -0.168 -3.932 15.549 1.00 95.31 91 ASP A N 1
ATOM 659 C CA . ASP A 1 91 ? 0.459 -4.470 16.759 1.00 95.31 91 ASP A CA 1
ATOM 660 C C . ASP A 1 91 ? 0.227 -3.538 17.959 1.00 95.31 91 ASP A C 1
ATOM 662 O O . ASP A 1 91 ? -0.032 -3.997 19.071 1.00 95.31 91 ASP A O 1
ATOM 666 N N . THR A 1 92 ? 0.270 -2.221 17.741 1.00 94.25 92 THR A N 1
ATOM 667 C CA . THR A 1 92 ? -0.005 -1.223 18.785 1.00 94.25 92 THR A CA 1
ATOM 668 C C . THR A 1 92 ? -1.455 -1.291 19.258 1.00 94.25 92 THR A C 1
ATOM 670 O O . THR A 1 92 ? -1.686 -1.464 20.453 1.00 94.25 92 THR A O 1
ATOM 673 N N . ILE A 1 93 ? -2.419 -1.282 18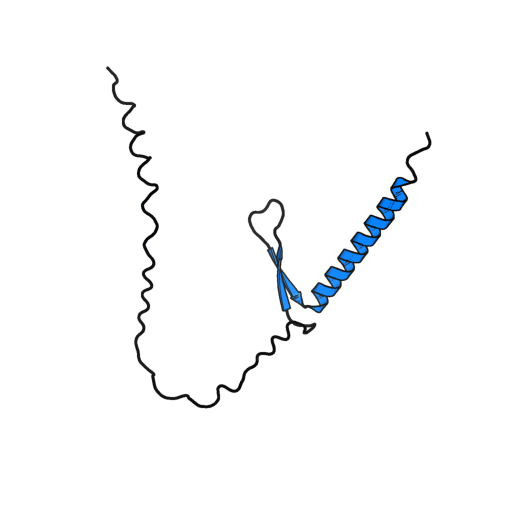.332 1.00 93.62 93 ILE A N 1
ATOM 674 C CA . ILE A 1 93 ? -3.851 -1.402 18.655 1.00 93.62 93 ILE A CA 1
ATOM 675 C C . ILE A 1 93 ? -4.138 -2.715 19.395 1.00 93.62 93 ILE A C 1
ATOM 677 O O . ILE A 1 93 ? -4.902 -2.737 20.359 1.00 93.62 93 ILE A O 1
ATOM 681 N N . GLN A 1 94 ? -3.518 -3.821 18.974 1.00 93.06 94 GLN A N 1
ATOM 682 C CA . GLN A 1 94 ? -3.688 -5.114 19.635 1.00 93.06 94 GLN A CA 1
ATOM 683 C C . GLN A 1 94 ? -3.140 -5.106 21.066 1.00 93.06 94 GLN A C 1
ATOM 685 O O . GLN A 1 94 ? -3.808 -5.607 21.970 1.00 93.06 94 GLN A O 1
ATOM 690 N N . ARG A 1 95 ? -1.959 -4.518 21.298 1.00 91.50 95 ARG A N 1
ATOM 691 C C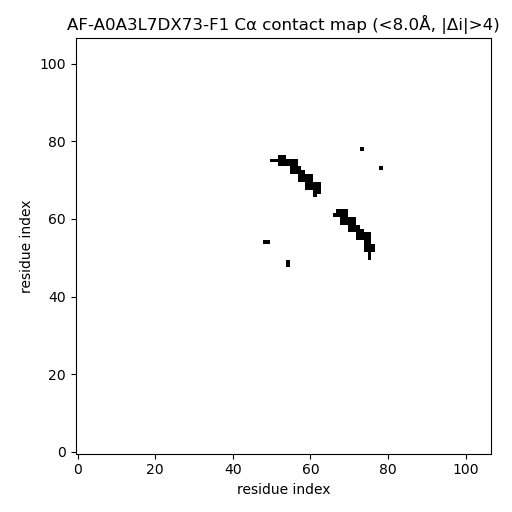A . ARG A 1 95 ? -1.399 -4.383 22.653 1.00 91.50 95 ARG A CA 1
ATOM 692 C C . ARG A 1 95 ? -2.280 -3.516 23.549 1.00 91.50 95 ARG A C 1
ATOM 694 O O . ARG A 1 95 ? -2.560 -3.916 24.676 1.00 91.50 95 ARG A O 1
ATOM 701 N N . GLU A 1 96 ? -2.749 -2.378 23.048 1.00 90.25 96 GLU A N 1
ATOM 702 C CA . GLU A 1 96 ? -3.640 -1.478 23.790 1.00 90.25 96 GLU A CA 1
ATOM 703 C C . GLU A 1 96 ? -4.981 -2.144 24.120 1.00 90.25 96 GLU A C 1
ATOM 705 O O . GLU A 1 96 ? -5.449 -2.062 25.254 1.00 90.25 96 GLU A O 1
ATOM 710 N N . ALA A 1 97 ? -5.572 -2.885 23.179 1.00 87.62 97 ALA A N 1
ATOM 711 C CA . ALA A 1 97 ? -6.818 -3.617 23.409 1.00 87.62 97 ALA A CA 1
ATOM 712 C C . ALA A 1 97 ? -6.686 -4.700 24.498 1.00 87.62 97 ALA A C 1
ATOM 714 O O . ALA A 1 97 ? -7.642 -4.966 25.230 1.00 87.62 97 ALA A O 1
ATOM 715 N N . LEU A 1 98 ? -5.508 -5.321 24.626 1.00 83.44 98 LEU A N 1
ATOM 716 C CA . LEU A 1 98 ? -5.223 -6.280 25.697 1.00 83.44 98 LEU A CA 1
ATOM 717 C C . LEU A 1 98 ? -5.029 -5.591 27.054 1.00 83.44 98 LEU A C 1
ATOM 719 O O . LEU A 1 98 ? -5.450 -6.139 28.070 1.00 83.44 98 LEU A O 1
ATOM 723 N N . GLN A 1 99 ? -4.443 -4.392 27.077 1.00 78.75 99 GLN A N 1
ATOM 724 C CA . GLN A 1 99 ? -4.241 -3.609 28.302 1.00 78.75 99 GLN A CA 1
ATOM 725 C C . GLN A 1 99 ? -5.553 -2.975 28.803 1.00 78.75 99 GLN A C 1
ATOM 727 O O . GLN A 1 99 ? -5.855 -3.043 29.992 1.00 78.75 99 GLN A O 1
ATOM 732 N N . GLY A 1 100 ? -6.398 -2.464 27.901 1.00 63.88 100 GLY A N 1
ATOM 733 C CA . GLY A 1 100 ? -7.688 -1.840 28.230 1.00 63.88 100 GLY A CA 1
ATOM 734 C C . GLY A 1 100 ? -8.786 -2.803 28.708 1.00 63.88 100 GLY A C 1
ATOM 735 O O . GLY A 1 100 ? -9.801 -2.360 29.235 1.00 63.88 100 GLY A O 1
ATOM 736 N N . ARG A 1 101 ? -8.600 -4.127 28.583 1.00 58.66 101 ARG A N 1
ATOM 737 C CA . ARG A 1 101 ? -9.503 -5.136 29.179 1.00 58.66 101 ARG A CA 1
ATOM 738 C C . ARG A 1 101 ? -9.258 -5.384 30.674 1.00 58.66 101 ARG A C 1
ATOM 740 O O . ARG A 1 101 ? -9.997 -6.173 31.261 1.00 58.66 101 ARG A O 1
ATOM 747 N N . GLY A 1 102 ? -8.252 -4.744 31.277 1.00 56.47 102 GLY A N 1
ATOM 748 C CA . GLY A 1 102 ? -7.944 -4.845 32.708 1.00 56.47 102 GLY A CA 1
ATOM 749 C C . GLY A 1 102 ? -8.530 -3.735 33.592 1.00 56.47 102 GLY A C 1
ATOM 750 O O . GLY A 1 102 ? -8.537 -3.895 34.806 1.00 56.47 102 GLY A O 1
ATOM 751 N N . GLU A 1 103 ? -9.043 -2.640 33.016 1.00 53.69 103 GLU A N 1
ATOM 752 C CA . GLU A 1 103 ? -9.422 -1.419 33.754 1.00 53.69 103 GLU A CA 1
ATOM 753 C C . GLU A 1 103 ? -10.899 -1.032 33.531 1.00 53.69 103 GLU A C 1
ATOM 755 O O . GLU A 1 103 ? -11.248 0.096 33.205 1.00 53.69 103 GLU A O 1
ATOM 760 N N . VAL A 1 104 ? -11.802 -2.003 33.681 1.00 59.81 104 VAL A N 1
ATOM 761 C CA . VAL A 1 104 ? -13.256 -1.767 33.783 1.00 59.81 104 VAL A CA 1
ATOM 762 C C . VAL A 1 104 ? -13.809 -2.663 34.887 1.00 59.81 104 VAL A C 1
ATOM 764 O O . VAL A 1 104 ? -14.409 -3.707 34.647 1.00 59.81 104 VAL A O 1
ATOM 767 N N . GLY A 1 105 ? -13.532 -2.277 36.130 1.00 56.78 105 GLY A N 1
ATOM 768 C CA . GLY A 1 105 ? -14.006 -2.974 37.322 1.00 56.78 105 GLY A CA 1
ATOM 769 C C . GLY A 1 105 ? -13.634 -2.223 38.595 1.00 56.78 105 GLY A C 1
ATOM 770 O O . GLY A 1 105 ? -12.646 -2.561 39.236 1.00 56.78 105 GLY A O 1
ATOM 771 N N . GLY A 1 106 ? -14.416 -1.205 38.953 1.00 53.50 106 GLY A N 1
ATOM 772 C CA . GLY A 1 106 ? -14.249 -0.479 40.213 1.00 53.50 106 GLY A CA 1
ATOM 773 C C . GLY A 1 106 ? -15.131 0.761 40.289 1.00 53.50 106 GLY A C 1
ATOM 774 O O . GLY A 1 106 ? -14.632 1.875 40.166 1.00 53.50 106 GLY A O 1
ATOM 775 N N . SER A 1 107 ? -16.442 0.555 40.429 1.00 47.66 107 SER A N 1
ATOM 776 C CA . SER A 1 107 ? -17.380 1.549 40.972 1.00 47.66 107 SER A CA 1
ATOM 777 C C . SER A 1 107 ? -17.672 1.200 42.422 1.00 47.66 107 SER A C 1
ATOM 779 O O . SER A 1 107 ? -17.756 -0.019 42.698 1.00 47.66 107 SER A O 1
#

pLDDT: mean 71.01, std 20.56, range [39.59, 96.94]